Protein AF-A0AAD9WWW2-F1 (afdb_monomer_lite)

Secondary structure (DSSP, 8-state):
---THHHHSPPPPPEEETTTTEEE-------PBPTTSPBPPPPHHHHHHHHHHHHHHHHHHHHHHHHHHHHHHHHHHHHHHHHHHHHHHHHHHHHHHHHHHHHHHHHHHHHHHHTT--SHHHHHHHHHHHHHH-

Radius of gyration: 39.31 Å; chains: 1; bounding box: 76×35×103 Å

Organism: NCBI:txid168575

Sequence (134 aa):
MASSYDKDFSPLESSSNPERNLFSRPFIQSTEVLPDGSLKQPSHAEQVLNWHTRNATVQNRVLHSIDQKIDQVSHHVSQHDHQLQHLDSTLRNMYTDLQSRVSRLDVDLHQYINQGYFGPEFDSKEREIRQLKD

Structure (mmCIF, N/CA/C/O backbone):
data_AF-A0AAD9WWW2-F1
#
_entry.id   AF-A0AAD9WWW2-F1
#
loop_
_atom_site.group_PDB
_atom_site.id
_atom_site.type_symbol
_atom_site.label_atom_id
_atom_site.label_alt_id
_atom_site.label_comp_id
_atom_site.label_asym_id
_atom_site.label_entity_id
_atom_site.label_seq_id
_atom_site.pdbx_PDB_ins_code
_atom_site.Cartn_x
_atom_site.Cartn_y
_atom_site.Cartn_z
_atom_site.occupancy
_atom_site.B_iso_or_equiv
_atom_site.auth_seq_id
_atom_site.auth_comp_id
_atom_site.auth_asym_id
_atom_site.auth_atom_id
_atom_site.pdbx_PDB_model_num
ATOM 1 N N . MET A 1 1 ? -2.676 -22.690 48.491 1.00 36.59 1 MET A N 1
ATOM 2 C CA . MET A 1 1 ? -3.447 -22.111 49.609 1.00 36.59 1 MET A CA 1
ATOM 3 C C . MET A 1 1 ? -4.062 -20.821 49.099 1.00 36.59 1 MET A C 1
ATOM 5 O O . MET A 1 1 ? -3.301 -19.943 48.716 1.00 36.59 1 MET A O 1
ATOM 9 N N . ALA A 1 2 ? -5.389 -20.761 48.965 1.00 37.72 2 ALA A N 1
ATOM 10 C CA . ALA A 1 2 ? -6.081 -19.556 48.504 1.00 37.72 2 ALA A CA 1
ATOM 11 C C . ALA A 1 2 ? -5.902 -18.442 49.547 1.00 37.72 2 ALA A C 1
ATOM 13 O O . ALA A 1 2 ? -6.024 -18.695 50.748 1.00 37.72 2 ALA A O 1
ATOM 14 N N . SER A 1 3 ? -5.519 -17.251 49.092 1.00 44.59 3 SER A N 1
ATOM 15 C CA . SER A 1 3 ? -5.251 -16.097 49.951 1.00 44.59 3 SER A CA 1
ATOM 16 C C . SER A 1 3 ? -6.541 -15.643 50.638 1.00 44.59 3 SER A C 1
ATOM 18 O O . SER A 1 3 ? -7.608 -15.673 50.031 1.00 44.59 3 SER A O 1
ATOM 20 N N . SER A 1 4 ? -6.443 -15.177 51.889 1.00 51.66 4 SER A N 1
ATOM 21 C CA . SER A 1 4 ? -7.556 -14.622 52.686 1.00 51.66 4 SER A CA 1
ATOM 22 C C . SER A 1 4 ? -8.375 -13.554 51.940 1.00 51.66 4 SER A C 1
ATOM 24 O O . SER A 1 4 ? -9.544 -13.360 52.250 1.00 51.66 4 SER A O 1
ATOM 26 N N . TYR A 1 5 ? -7.775 -12.916 50.932 1.00 40.28 5 TYR A N 1
ATOM 27 C CA . TYR A 1 5 ? -8.388 -11.893 50.085 1.00 40.28 5 TYR A CA 1
ATOM 28 C C . TYR A 1 5 ? -9.555 -12.384 49.217 1.00 40.28 5 TYR A C 1
ATOM 30 O O . TYR A 1 5 ? -10.448 -11.592 48.933 1.00 40.28 5 TYR A O 1
ATOM 38 N N . ASP A 1 6 ? -9.603 -13.667 48.836 1.00 46.31 6 ASP A N 1
ATOM 39 C CA . ASP A 1 6 ? -10.704 -14.199 48.009 1.00 46.31 6 ASP A CA 1
ATOM 40 C C . ASP A 1 6 ? -12.053 -14.204 48.755 1.00 46.31 6 ASP A C 1
ATOM 42 O O . ASP A 1 6 ? -13.114 -14.253 48.131 1.00 46.31 6 ASP A O 1
ATOM 46 N N . LYS A 1 7 ? -12.027 -14.151 50.097 1.00 52.66 7 LYS A N 1
ATOM 47 C CA . LYS A 1 7 ? -13.237 -14.072 50.931 1.00 52.66 7 LYS A CA 1
ATOM 48 C C . LYS A 1 7 ? -13.782 -12.652 51.055 1.00 52.66 7 LYS A C 1
ATOM 50 O O . LYS A 1 7 ? -14.996 -12.490 51.119 1.00 52.66 7 LYS A O 1
ATOM 55 N N . ASP A 1 8 ? -12.900 -11.655 51.071 1.00 48.66 8 ASP A N 1
ATOM 56 C CA . ASP A 1 8 ? -13.275 -10.243 51.210 1.00 48.66 8 ASP A CA 1
ATOM 57 C C . ASP A 1 8 ? -13.624 -9.610 49.854 1.00 48.66 8 ASP A C 1
ATOM 59 O O . ASP A 1 8 ? -14.391 -8.651 49.785 1.00 48.66 8 ASP A O 1
ATOM 63 N N . PHE A 1 9 ? -13.099 -10.177 48.764 1.00 45.50 9 PHE A N 1
ATOM 64 C CA . PHE A 1 9 ? -13.326 -9.715 47.399 1.00 45.50 9 PHE A CA 1
ATOM 65 C C . PHE A 1 9 ? -13.564 -10.908 46.476 1.00 45.50 9 PHE A C 1
ATOM 67 O O . PHE A 1 9 ? -12.653 -11.386 45.800 1.00 45.50 9 PHE A O 1
ATOM 74 N N . SER A 1 10 ? -14.808 -11.394 46.440 1.00 48.34 10 SER A N 1
ATOM 75 C CA . SER A 1 10 ? -15.192 -12.448 45.499 1.00 48.34 10 SER A CA 1
ATOM 76 C C . SER A 1 10 ? -14.865 -12.025 44.056 1.00 48.34 10 SER A C 1
ATOM 78 O O . SER A 1 10 ? -15.160 -10.886 43.676 1.00 48.34 10 SER A O 1
ATOM 80 N N . PRO A 1 11 ? -14.264 -12.904 43.233 1.00 50.59 11 PRO A N 1
ATOM 81 C CA . PRO A 1 11 ? -13.941 -12.585 41.848 1.00 50.59 11 PRO A CA 1
ATOM 82 C C . PRO A 1 11 ? -15.192 -12.150 41.080 1.00 50.59 11 PRO A C 1
ATOM 84 O O . PRO A 1 11 ? -16.199 -12.855 41.077 1.00 50.59 11 PRO A O 1
ATOM 87 N N . LEU A 1 12 ? -15.123 -10.993 40.418 1.00 52.59 12 LEU A N 1
ATOM 88 C CA . LEU A 1 12 ? -16.245 -10.457 39.645 1.00 52.59 12 LEU A CA 1
ATOM 89 C C . LEU A 1 12 ? -16.629 -11.413 38.507 1.00 52.59 12 LEU A C 1
ATOM 91 O O . LEU A 1 12 ? -15.755 -11.930 37.798 1.00 52.59 12 LEU A O 1
ATOM 95 N N . GLU A 1 13 ? -17.935 -11.603 38.308 1.00 54.06 13 GLU A N 1
ATOM 96 C CA . GLU A 1 13 ? -18.469 -12.446 37.240 1.00 54.06 13 GLU A CA 1
ATOM 97 C C . GLU A 1 13 ? -17.943 -11.986 35.874 1.00 54.06 13 GLU A C 1
ATOM 99 O O . GLU A 1 13 ? -18.076 -10.834 35.456 1.00 54.06 13 GLU A O 1
ATOM 104 N N . SER A 1 14 ? -17.292 -12.902 35.160 1.00 53.62 14 SER A N 1
ATOM 105 C CA . SER A 1 14 ? -16.910 -12.678 33.771 1.00 53.62 14 SER A CA 1
ATOM 106 C C . SER A 1 14 ? -18.133 -12.840 32.884 1.00 53.62 14 SER A C 1
ATOM 108 O O . SER A 1 14 ? -18.663 -13.944 32.777 1.00 53.62 14 SER A O 1
ATOM 110 N N . SER A 1 15 ? -18.515 -11.783 32.167 1.00 53.66 15 SER A N 1
ATOM 111 C CA . SER A 1 15 ? -19.332 -11.969 30.970 1.00 53.66 15 SER A CA 1
ATOM 112 C C . SER A 1 15 ? -18.400 -12.328 29.811 1.00 53.66 15 SER A C 1
ATOM 114 O O . SER A 1 15 ? -17.552 -11.535 29.389 1.00 53.66 15 SER A O 1
ATOM 116 N N . SER A 1 16 ? -18.506 -13.570 29.347 1.00 49.94 16 SER A N 1
ATOM 117 C CA . SER A 1 16 ? -17.908 -14.011 28.090 1.00 49.94 16 SER A CA 1
ATOM 118 C C . SER A 1 16 ? -19.006 -13.988 27.038 1.00 49.94 16 SER A C 1
ATOM 120 O O . SER A 1 16 ? -20.063 -14.583 27.247 1.00 49.94 16 SER A O 1
ATOM 122 N N . ASN A 1 17 ? -18.784 -13.279 25.931 1.00 53.53 17 ASN A N 1
ATOM 123 C CA . ASN A 1 17 ? -19.621 -13.435 24.747 1.00 53.53 17 ASN A CA 1
ATOM 124 C C . ASN A 1 17 ? -18.892 -14.377 23.769 1.00 53.53 17 ASN A C 1
ATOM 126 O O . ASN A 1 17 ? -18.035 -13.903 23.011 1.00 53.53 17 ASN A O 1
ATOM 130 N N . PRO A 1 18 ? -19.185 -15.695 23.795 1.00 52.72 18 PRO A N 1
ATOM 131 C CA . PRO A 1 18 ? -18.444 -16.694 23.024 1.00 52.72 18 PRO A CA 1
ATOM 132 C C . PRO A 1 18 ? -18.579 -16.510 21.507 1.00 52.72 18 PRO A C 1
ATOM 134 O O . PRO A 1 18 ? -17.680 -16.903 20.774 1.00 52.72 18 PRO A O 1
ATOM 137 N N . GLU A 1 19 ? -19.627 -15.839 21.020 1.00 55.94 19 GLU A N 1
ATOM 138 C CA . GLU A 1 19 ? -19.777 -15.539 19.589 1.00 55.94 19 GLU A CA 1
ATOM 139 C C . GLU A 1 19 ? -18.810 -14.459 19.089 1.00 55.94 19 GLU A C 1
ATOM 141 O O . GLU A 1 19 ? -18.590 -14.327 17.886 1.00 55.94 19 GLU A O 1
ATOM 146 N N . ARG A 1 20 ? -18.248 -13.645 19.992 1.00 52.50 20 ARG A N 1
ATOM 147 C CA . ARG A 1 20 ? -17.439 -12.473 19.623 1.00 52.50 20 ARG A CA 1
ATOM 148 C C . ARG A 1 20 ? -16.009 -12.507 20.152 1.00 52.50 20 ARG A C 1
ATOM 150 O O . ARG A 1 20 ? -15.300 -11.529 19.944 1.00 52.50 20 ARG A O 1
ATOM 157 N N . ASN A 1 21 ? -15.595 -13.590 20.823 1.00 54.94 21 ASN A N 1
ATOM 158 C CA . ASN A 1 21 ? -14.286 -13.704 21.489 1.00 54.94 21 ASN A CA 1
ATOM 159 C C . ASN A 1 21 ? -13.948 -12.476 22.363 1.00 54.94 21 ASN A C 1
ATOM 161 O O . ASN A 1 21 ? -12.807 -12.028 22.440 1.00 54.94 21 ASN A O 1
ATOM 165 N N . LEU A 1 22 ? -14.964 -11.903 23.015 1.00 49.38 22 LEU A N 1
ATOM 166 C CA . LEU A 1 22 ? -14.824 -10.713 23.852 1.00 49.38 22 LEU A CA 1
ATOM 167 C C . LEU A 1 22 ? -14.970 -11.098 25.324 1.00 49.38 22 LEU A C 1
ATOM 169 O O . LEU A 1 22 ? -16.015 -11.603 25.744 1.00 49.38 22 LEU A O 1
ATOM 173 N N . PHE A 1 23 ? -13.928 -10.802 26.101 1.00 52.44 23 PHE A N 1
ATOM 174 C CA . PHE A 1 23 ? -13.932 -10.863 27.560 1.00 52.44 23 PHE A CA 1
ATOM 175 C C . PHE A 1 23 ? -14.090 -9.446 28.108 1.00 52.44 23 PHE A C 1
ATOM 177 O O . PHE A 1 23 ? -13.254 -8.586 27.830 1.00 52.44 23 PHE A O 1
ATOM 184 N N . SER A 1 24 ? -15.148 -9.187 28.882 1.00 54.75 24 SER A N 1
ATOM 185 C CA . SER A 1 24 ? -15.352 -7.877 29.510 1.00 54.75 24 SER A CA 1
ATOM 186 C C . SER A 1 24 ? -15.381 -7.988 31.036 1.00 54.75 24 SER A C 1
ATOM 188 O O . SER A 1 24 ? -16.078 -8.830 31.607 1.00 54.75 24 SER A O 1
ATOM 190 N N . ARG A 1 25 ? -14.577 -7.146 31.695 1.00 58.53 25 ARG A N 1
ATOM 191 C CA . ARG A 1 25 ? -14.550 -6.924 33.146 1.00 58.53 25 ARG A CA 1
ATOM 192 C C . ARG A 1 25 ? -14.273 -5.436 33.402 1.00 58.53 25 ARG A C 1
ATOM 194 O O . ARG A 1 25 ? -13.443 -4.878 32.685 1.00 58.53 25 ARG A O 1
ATOM 201 N N . PRO A 1 26 ? -14.891 -4.813 34.420 1.00 60.69 26 PRO A N 1
ATOM 202 C CA . PRO A 1 26 ? -15.897 -5.360 35.341 1.00 60.69 26 PRO A CA 1
ATOM 203 C C . PRO A 1 26 ? -17.337 -5.252 34.797 1.00 60.69 26 PRO A C 1
ATOM 205 O O . PRO A 1 26 ? -17.722 -4.208 34.287 1.00 60.69 26 PRO A O 1
ATOM 208 N N . PHE A 1 27 ? -18.166 -6.290 34.933 1.00 67.62 27 PHE A N 1
ATOM 209 C CA . PHE A 1 27 ? -19.614 -6.171 34.708 1.00 67.62 27 PHE A CA 1
ATOM 210 C C . PHE A 1 27 ? -20.346 -6.675 35.950 1.00 67.62 27 PHE A C 1
ATOM 212 O O . PHE A 1 27 ? -20.272 -7.852 36.283 1.00 67.62 27 PHE A O 1
ATOM 219 N N . ILE A 1 28 ? -20.993 -5.760 36.661 1.00 76.62 28 ILE A N 1
ATOM 220 C CA . ILE A 1 28 ? -21.666 -6.016 37.928 1.00 76.62 28 ILE A CA 1
ATOM 221 C C . ILE A 1 28 ? -23.116 -6.380 37.624 1.00 76.62 28 ILE A C 1
ATOM 223 O O . ILE A 1 28 ? -23.874 -5.559 37.097 1.00 76.62 28 ILE A O 1
ATOM 227 N N . GLN A 1 29 ? -23.486 -7.620 37.933 1.00 74.81 29 GLN A N 1
ATOM 228 C CA . GLN A 1 29 ? -24.864 -8.096 37.895 1.00 74.81 29 GLN A CA 1
ATOM 229 C C . GLN A 1 29 ? -25.420 -8.140 39.312 1.00 74.81 29 GLN A C 1
ATOM 231 O O . GLN A 1 29 ? -24.728 -8.527 40.252 1.00 74.81 29 GLN A O 1
ATOM 236 N N . SER A 1 30 ? -26.678 -7.743 39.465 1.00 76.06 30 SER A N 1
ATOM 237 C CA . SER A 1 30 ? -27.350 -7.847 40.750 1.00 76.06 30 SER A CA 1
ATOM 238 C C . SER A 1 30 ? -27.693 -9.296 41.054 1.00 76.06 30 SER A C 1
ATOM 240 O O . SER A 1 30 ? -28.469 -9.914 40.329 1.00 76.06 30 SER A O 1
ATOM 242 N N . THR A 1 31 ? -27.150 -9.812 42.149 1.00 77.19 31 THR A N 1
ATOM 243 C CA . THR A 1 31 ? -27.419 -11.168 42.652 1.00 77.19 31 THR A CA 1
ATOM 244 C C . THR A 1 31 ? -28.345 -11.176 43.872 1.00 77.19 31 THR A C 1
ATOM 246 O O . THR A 1 31 ? -28.812 -12.232 44.292 1.00 77.19 31 THR A O 1
ATOM 249 N N . GLU A 1 32 ? -28.642 -10.003 44.440 1.00 82.81 32 GLU A N 1
ATOM 250 C CA . GLU A 1 32 ? -29.499 -9.840 45.616 1.00 82.81 32 GLU A CA 1
ATOM 251 C C . GLU A 1 32 ? -30.984 -9.821 45.215 1.00 82.81 32 GLU A C 1
ATOM 253 O O . GLU A 1 32 ? -31.401 -8.990 44.404 1.00 82.81 32 GLU A O 1
ATOM 258 N N . VAL A 1 33 ? -31.779 -10.726 45.796 1.00 83.62 33 VAL A N 1
ATOM 259 C CA . VAL A 1 33 ? -33.235 -10.819 45.597 1.00 83.62 33 VAL A CA 1
ATOM 260 C C . VAL A 1 33 ? -33.944 -10.120 46.758 1.00 83.62 33 VAL A C 1
ATOM 262 O O . VAL A 1 33 ? -33.715 -10.439 47.924 1.00 83.62 33 VAL A O 1
ATOM 265 N N . LEU A 1 34 ? -34.801 -9.158 46.436 1.00 86.62 34 LEU A N 1
ATOM 266 C CA . LEU A 1 34 ? -35.638 -8.420 47.370 1.00 86.62 34 LEU A CA 1
ATOM 267 C C . LEU A 1 34 ? -36.781 -9.307 47.907 1.00 86.62 34 LEU A C 1
ATOM 269 O O . LEU A 1 34 ? -37.134 -10.310 47.285 1.00 86.62 34 LEU A O 1
ATOM 273 N N . PRO A 1 35 ? -37.403 -8.956 49.050 1.00 87.56 35 PRO A N 1
ATOM 274 C CA . PRO A 1 35 ? -38.478 -9.751 49.660 1.00 87.56 35 PRO A CA 1
ATOM 275 C C . PRO A 1 35 ? -39.706 -9.979 48.765 1.00 87.56 35 PRO A C 1
ATOM 277 O O . PRO A 1 35 ? -40.485 -10.895 49.011 1.00 87.56 35 PRO A O 1
ATOM 280 N N . ASP A 1 36 ? -39.885 -9.150 47.738 1.00 89.81 36 ASP A N 1
ATOM 281 C CA . ASP A 1 36 ? -40.934 -9.272 46.722 1.00 89.81 36 ASP A CA 1
ATOM 282 C C . ASP A 1 36 ? -40.560 -10.226 45.566 1.00 89.81 36 ASP A C 1
ATOM 284 O O . ASP A 1 36 ? -41.340 -10.406 44.632 1.00 89.81 36 ASP A O 1
ATOM 288 N N . GLY A 1 37 ? -39.378 -10.847 45.625 1.00 84.31 37 GLY A N 1
ATOM 289 C CA . GLY A 1 37 ? -38.842 -11.746 44.606 1.00 84.31 37 GLY A CA 1
ATOM 290 C C . GLY A 1 37 ? -38.136 -11.042 43.445 1.00 84.31 37 GLY A C 1
ATOM 291 O O . GLY A 1 37 ? -37.646 -11.721 42.542 1.00 84.31 37 GLY A O 1
ATOM 292 N N . SER A 1 38 ? -38.060 -9.708 43.440 1.00 86.38 38 SER A N 1
ATOM 293 C CA . SER A 1 38 ? -37.372 -8.952 42.390 1.00 86.38 38 SER A CA 1
ATOM 294 C C . SER A 1 38 ? -35.864 -8.857 42.645 1.00 86.38 38 SER A C 1
ATOM 296 O O . SER A 1 38 ? -35.408 -8.913 43.781 1.00 86.38 38 SER A O 1
ATOM 298 N N . LEU A 1 39 ? -35.050 -8.713 41.595 1.00 85.19 39 LEU A N 1
ATOM 299 C CA . LEU A 1 39 ? -33.617 -8.451 41.765 1.00 85.19 39 LEU A CA 1
ATOM 300 C C . LEU A 1 39 ? -33.390 -6.981 42.118 1.00 85.19 39 LEU A C 1
ATOM 302 O O . LEU A 1 39 ? -33.951 -6.082 41.484 1.00 85.19 39 LEU A O 1
ATOM 306 N N . LYS A 1 40 ? -32.514 -6.732 43.092 1.00 85.50 40 LYS A N 1
ATOM 307 C CA . LYS A 1 40 ? -32.074 -5.384 43.452 1.00 85.50 40 LYS A CA 1
ATOM 308 C C . LYS A 1 40 ? -31.512 -4.684 42.222 1.00 85.50 40 LYS A C 1
ATOM 310 O O . LYS A 1 40 ? -30.705 -5.250 41.497 1.00 85.50 40 LYS A O 1
ATOM 315 N N . GLN A 1 41 ? -31.901 -3.442 41.971 1.00 83.56 41 GLN A N 1
ATOM 316 C CA . GLN A 1 41 ? -31.319 -2.693 40.858 1.00 83.56 41 GLN A CA 1
ATOM 317 C C . GLN A 1 41 ? -29.864 -2.307 41.172 1.00 83.56 41 GLN A C 1
ATOM 319 O O . GLN A 1 41 ? -29.578 -1.958 42.322 1.00 83.56 41 GLN A O 1
ATOM 324 N N . PRO A 1 42 ? -28.951 -2.326 40.182 1.00 81.88 42 PRO A N 1
ATOM 325 C CA . PRO A 1 42 ? -27.593 -1.841 40.385 1.00 81.88 42 PRO A CA 1
ATOM 326 C C . PRO A 1 42 ? -27.618 -0.383 40.855 1.00 81.88 42 PRO A C 1
ATOM 328 O O . PRO A 1 42 ? -28.366 0.445 40.322 1.00 81.88 42 PRO A O 1
ATOM 331 N N . SER A 1 43 ? -26.786 -0.056 41.837 1.00 85.31 43 SER A N 1
ATOM 332 C CA . SER A 1 43 ? -26.559 1.312 42.293 1.00 85.31 43 SER A CA 1
ATOM 333 C C . SER A 1 43 ? -26.035 2.196 41.160 1.00 85.31 43 SER A C 1
ATOM 335 O O . SER A 1 43 ? -25.532 1.722 40.140 1.00 85.31 43 SER A O 1
ATOM 337 N N . HIS A 1 44 ? -26.105 3.515 41.342 1.00 81.94 44 HIS A N 1
ATOM 338 C CA . HIS A 1 44 ? -25.613 4.458 40.338 1.00 81.94 44 HIS A CA 1
ATOM 339 C C . HIS A 1 44 ? -24.132 4.223 39.984 1.00 81.94 44 HIS A C 1
ATOM 341 O O . HIS A 1 44 ? -23.773 4.221 38.808 1.00 81.94 44 HIS A O 1
ATOM 347 N N . ALA A 1 45 ? -23.285 3.950 40.983 1.00 83.19 45 ALA A N 1
ATOM 348 C CA . ALA A 1 45 ? -21.873 3.645 40.763 1.00 83.19 45 ALA A CA 1
ATOM 349 C C . ALA A 1 45 ? -21.681 2.358 39.937 1.00 83.19 45 ALA A C 1
ATOM 351 O O . ALA A 1 45 ? -20.875 2.336 39.009 1.00 83.19 45 ALA A O 1
ATOM 352 N N . GLU A 1 46 ? -22.464 1.311 40.211 1.00 83.19 46 GLU A N 1
ATOM 353 C CA . GLU A 1 46 ? -22.418 0.048 39.460 1.00 83.19 46 GLU A CA 1
ATOM 354 C C . GLU A 1 46 ? -22.915 0.220 38.017 1.00 83.19 46 GLU A C 1
ATOM 356 O O . GLU A 1 46 ? -22.338 -0.347 37.088 1.00 83.19 46 GLU A O 1
ATOM 361 N N . GLN A 1 47 ? -23.934 1.056 37.795 1.00 79.75 47 GLN A N 1
ATOM 362 C CA . GLN A 1 47 ? -24.401 1.397 36.447 1.00 79.75 47 GLN A CA 1
ATOM 363 C C . GLN A 1 47 ? -23.329 2.138 35.641 1.00 79.75 47 GLN A C 1
ATOM 365 O O . GLN A 1 47 ? -23.117 1.815 34.471 1.00 79.75 47 GLN A O 1
ATOM 370 N N . VAL A 1 48 ? -22.626 3.092 36.261 1.00 81.56 48 VAL A N 1
ATOM 371 C CA . VAL A 1 48 ? -21.512 3.814 35.629 1.00 81.56 48 VAL A CA 1
ATOM 372 C C . VAL A 1 48 ? -20.367 2.856 35.291 1.00 81.56 48 VAL A C 1
ATOM 374 O O . VAL A 1 48 ? -19.859 2.894 34.170 1.00 81.56 48 VAL A O 1
ATOM 377 N N . LEU A 1 49 ? -20.007 1.937 36.193 1.00 85.06 49 LEU A N 1
ATOM 378 C CA . LEU A 1 49 ? -18.992 0.909 35.925 1.00 85.06 49 LEU A CA 1
ATOM 379 C C . LEU A 1 49 ? -19.388 0.003 34.751 1.00 85.06 49 LEU A C 1
ATOM 381 O O . LEU A 1 49 ? -18.602 -0.191 33.823 1.00 85.06 49 LEU A O 1
ATOM 385 N N . ASN A 1 50 ? -20.631 -0.479 34.728 1.00 83.19 50 ASN A N 1
ATOM 386 C CA . ASN A 1 50 ? -21.155 -1.275 33.619 1.00 83.19 50 ASN A CA 1
ATOM 387 C C . ASN A 1 50 ? -21.143 -0.502 32.293 1.00 83.19 50 ASN A C 1
ATOM 389 O O . ASN A 1 50 ? -20.832 -1.069 31.241 1.00 83.19 50 ASN A O 1
ATOM 393 N N . TRP A 1 51 ? -21.465 0.793 32.328 1.00 82.75 51 TRP A N 1
ATOM 394 C CA . TRP A 1 51 ? -21.396 1.670 31.163 1.00 82.75 51 TRP A CA 1
ATOM 395 C C . TRP A 1 51 ? -19.956 1.852 30.667 1.00 82.75 51 TRP A C 1
ATOM 397 O O . TRP A 1 51 ? -19.718 1.761 29.461 1.00 82.75 51 TRP A O 1
ATOM 407 N N . HIS A 1 52 ? -18.982 2.030 31.563 1.00 83.12 52 HIS A N 1
ATOM 408 C CA . HIS A 1 52 ? -17.565 2.098 31.195 1.00 83.12 52 HIS A CA 1
ATOM 409 C C . HIS A 1 52 ? -17.093 0.813 30.516 1.00 83.12 52 HIS A C 1
ATOM 411 O O . HIS A 1 52 ? -16.479 0.874 29.452 1.00 83.12 52 HIS A O 1
ATOM 417 N N . THR A 1 53 ? -17.446 -0.348 31.062 1.00 83.50 53 THR A N 1
ATOM 418 C CA . THR A 1 53 ? -17.079 -1.647 30.482 1.00 83.50 53 THR A CA 1
ATOM 419 C C . THR A 1 53 ? -17.690 -1.856 29.099 1.00 83.50 53 THR A C 1
ATOM 421 O O . THR A 1 53 ? -17.015 -2.321 28.173 1.00 83.50 53 THR A O 1
ATOM 424 N N . ARG A 1 54 ? -18.952 -1.449 28.908 1.00 77.56 54 ARG A N 1
ATOM 425 C CA . ARG A 1 54 ? -19.594 -1.458 27.584 1.00 77.56 54 ARG A CA 1
ATOM 4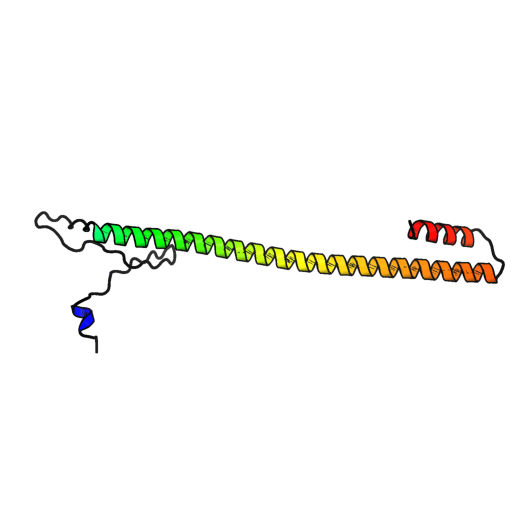26 C C . ARG A 1 54 ? -18.883 -0.526 26.604 1.00 77.56 54 ARG A C 1
ATOM 428 O O . ARG A 1 54 ? -18.624 -0.940 25.476 1.00 77.56 54 ARG A O 1
ATOM 435 N N . ASN A 1 55 ? -18.519 0.686 27.025 1.00 81.38 55 ASN A N 1
ATOM 436 C CA . ASN A 1 55 ? -17.772 1.611 26.170 1.00 81.38 55 ASN A CA 1
ATOM 437 C C . ASN A 1 55 ? -16.399 1.071 25.794 1.00 81.38 55 ASN A C 1
ATOM 439 O O . ASN A 1 55 ? -16.058 1.098 24.617 1.00 81.38 55 ASN A O 1
ATOM 443 N N . ALA A 1 56 ? -15.647 0.526 26.750 1.00 82.50 56 ALA A N 1
ATOM 444 C CA . ALA A 1 56 ? -14.346 -0.081 26.484 1.00 82.50 56 ALA A CA 1
ATOM 445 C C . ALA A 1 56 ? -14.462 -1.225 25.463 1.00 82.50 56 ALA A C 1
ATOM 447 O O . ALA A 1 56 ? -13.668 -1.319 24.533 1.00 82.50 56 ALA A O 1
ATOM 448 N N . THR A 1 57 ? -15.516 -2.042 25.558 1.00 78.44 57 THR A N 1
ATOM 449 C CA . THR A 1 57 ? -15.790 -3.113 24.586 1.00 78.44 57 THR A CA 1
ATOM 450 C C . THR A 1 57 ? -16.041 -2.562 23.178 1.00 78.44 57 THR A C 1
ATOM 452 O O . THR A 1 57 ? -15.513 -3.088 22.196 1.00 78.44 57 THR A O 1
ATOM 455 N N . VAL A 1 58 ? -16.831 -1.490 23.058 1.00 79.38 58 VAL A N 1
ATOM 456 C CA . VAL A 1 58 ? -17.092 -0.830 21.768 1.00 79.38 58 VAL A CA 1
ATOM 457 C C . VAL A 1 58 ? -15.819 -0.188 21.214 1.00 79.38 58 VAL A C 1
ATOM 459 O O . VAL A 1 58 ? -15.525 -0.361 20.033 1.00 79.38 58 VAL A O 1
ATOM 462 N N . GLN A 1 59 ? -15.039 0.494 22.054 1.00 80.31 59 GLN A N 1
ATOM 463 C CA . GLN A 1 59 ? -13.768 1.107 21.664 1.00 80.31 59 GLN A CA 1
ATOM 464 C C . GLN A 1 59 ? -12.773 0.058 21.164 1.00 80.31 59 GLN A C 1
ATOM 466 O O . GLN A 1 59 ? -12.233 0.214 20.073 1.00 80.31 59 GLN A O 1
ATOM 471 N N . ASN A 1 60 ? -12.609 -1.056 21.882 1.00 86.88 60 ASN A N 1
ATOM 472 C CA . ASN A 1 60 ? -11.732 -2.153 21.467 1.00 86.88 60 ASN A CA 1
ATOM 473 C C . ASN A 1 60 ? -12.145 -2.738 20.112 1.00 86.88 60 ASN A C 1
ATOM 475 O O . ASN A 1 60 ? -11.294 -3.043 19.279 1.00 86.88 60 ASN A O 1
ATOM 479 N N . ARG A 1 61 ? -13.452 -2.845 19.842 1.00 80.00 61 ARG A N 1
ATOM 480 C CA . ARG A 1 61 ? -13.948 -3.293 18.533 1.00 80.00 61 ARG A CA 1
ATOM 481 C C . ARG A 1 61 ? -13.570 -2.324 17.412 1.00 80.00 61 ARG A C 1
ATOM 483 O O . ARG A 1 61 ? -13.204 -2.766 16.325 1.00 80.00 61 ARG A O 1
ATOM 490 N N . VAL A 1 62 ? -13.682 -1.020 17.657 1.00 83.56 62 VAL A N 1
ATOM 491 C CA . VAL A 1 62 ? -13.280 0.003 16.682 1.00 83.56 62 VAL A CA 1
ATOM 492 C C . VAL A 1 62 ? -11.771 -0.051 16.451 1.00 83.56 62 VAL A C 1
ATOM 494 O O . VAL A 1 62 ? -11.352 -0.054 15.298 1.00 83.56 62 VAL A O 1
ATOM 497 N N . LEU A 1 63 ? -10.973 -0.174 17.515 1.00 86.69 63 LEU A N 1
ATOM 498 C CA . LEU A 1 63 ? -9.518 -0.308 17.422 1.00 86.69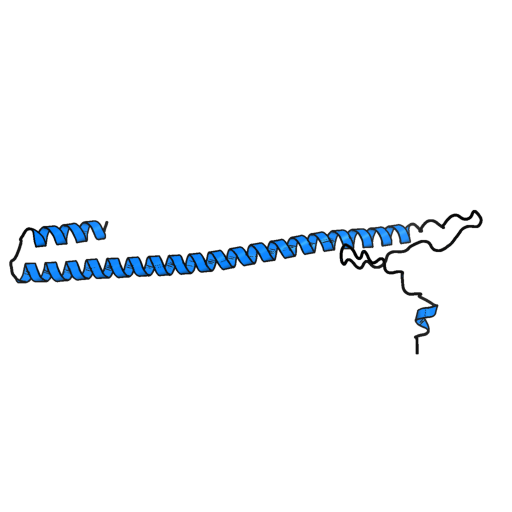 63 LEU A CA 1
ATOM 499 C C . LEU A 1 63 ? -9.111 -1.534 16.600 1.00 86.69 63 LEU A C 1
ATOM 501 O O . LEU A 1 63 ? -8.313 -1.390 15.683 1.00 86.69 63 LEU A O 1
ATOM 505 N N . HIS A 1 64 ? -9.731 -2.696 16.822 1.00 86.69 64 HIS A N 1
ATOM 506 C CA . HIS A 1 64 ? -9.500 -3.875 15.980 1.00 86.69 64 HIS A CA 1
ATOM 507 C C . HIS A 1 64 ? -9.865 -3.645 14.509 1.00 86.69 64 HIS A C 1
ATOM 509 O O . HIS A 1 64 ? -9.159 -4.107 13.619 1.00 86.69 64 HIS A O 1
ATOM 515 N N . SER A 1 65 ? -10.951 -2.923 14.222 1.00 89.12 65 SER A N 1
ATOM 516 C CA . SER A 1 65 ? -11.297 -2.600 12.833 1.00 89.12 65 SER A CA 1
ATOM 517 C C . SER A 1 65 ? -10.295 -1.637 12.190 1.00 89.12 65 SER A C 1
ATOM 519 O O . SER A 1 65 ? -10.092 -1.713 10.979 1.00 89.12 65 SER A O 1
ATOM 521 N N . ILE A 1 66 ? -9.713 -0.718 12.964 1.00 91.62 66 ILE A N 1
ATOM 522 C CA . ILE A 1 66 ? -8.660 0.189 12.493 1.00 91.62 66 ILE A CA 1
ATOM 523 C C . ILE A 1 66 ? -7.388 -0.607 12.204 1.00 91.62 66 ILE A C 1
ATOM 525 O O . ILE A 1 66 ? -6.839 -0.463 11.119 1.00 91.62 66 ILE A O 1
ATOM 529 N N . ASP A 1 67 ? -6.981 -1.476 13.126 1.00 92.62 67 ASP A N 1
ATOM 530 C CA . ASP A 1 67 ? -5.826 -2.370 13.001 1.00 92.62 67 ASP A CA 1
ATOM 531 C C . ASP A 1 67 ? -5.892 -3.198 11.704 1.00 92.62 67 ASP A C 1
ATOM 533 O O . ASP A 1 67 ? -5.020 -3.095 10.846 1.00 92.62 67 ASP A O 1
ATOM 537 N N . GLN A 1 68 ? -7.030 -3.854 11.449 1.00 92.75 68 GLN A N 1
ATOM 538 C CA . GLN A 1 68 ? -7.264 -4.599 10.204 1.00 92.75 68 GLN A CA 1
ATOM 539 C C . GLN A 1 68 ? -7.153 -3.739 8.936 1.00 92.75 68 GLN A C 1
ATOM 541 O O . GLN A 1 68 ? -6.671 -4.202 7.902 1.00 92.75 68 GLN A O 1
ATOM 546 N N . LYS A 1 69 ? -7.627 -2.488 8.979 1.00 95.12 69 LYS A N 1
ATOM 547 C CA . LYS A 1 69 ? -7.513 -1.566 7.838 1.00 95.12 69 LYS A CA 1
ATOM 548 C C . LYS A 1 69 ? -6.072 -1.097 7.639 1.00 95.12 69 LYS A C 1
ATOM 550 O O . LYS A 1 69 ? -5.653 -0.939 6.496 1.00 95.12 69 LYS A O 1
ATOM 555 N N . ILE A 1 70 ? -5.322 -0.882 8.719 1.00 97.62 70 ILE A N 1
ATOM 556 C CA . ILE A 1 70 ? -3.897 -0.532 8.665 1.00 97.62 70 ILE A CA 1
ATOM 557 C C . ILE A 1 70 ? -3.093 -1.679 8.050 1.00 97.62 70 ILE A C 1
ATOM 559 O O . ILE A 1 70 ? -2.248 -1.421 7.192 1.00 97.62 70 ILE A O 1
ATOM 563 N N . ASP A 1 71 ? -3.395 -2.928 8.405 1.00 96.81 71 ASP A N 1
ATOM 564 C CA . ASP A 1 71 ? -2.762 -4.103 7.798 1.00 96.81 71 ASP A CA 1
ATOM 565 C C . ASP A 1 71 ? -3.034 -4.181 6.291 1.00 96.81 71 ASP A C 1
ATOM 567 O O . ASP A 1 71 ? -2.115 -4.393 5.496 1.00 96.81 71 ASP A O 1
ATOM 571 N N . GLN A 1 72 ? -4.281 -3.940 5.871 1.00 97.94 72 GLN A N 1
ATOM 572 C CA . GLN A 1 72 ? -4.646 -3.899 4.450 1.00 97.94 72 GLN A CA 1
ATOM 573 C C . GLN A 1 72 ? -3.889 -2.800 3.699 1.00 97.94 72 GLN A C 1
ATOM 575 O O . GLN A 1 72 ? -3.331 -3.053 2.631 1.00 97.94 72 GLN A O 1
ATOM 580 N N . VAL A 1 73 ? -3.836 -1.586 4.256 1.00 98.31 73 VAL A N 1
ATOM 581 C CA . VAL A 1 73 ? -3.099 -0.467 3.650 1.00 98.31 73 VAL A CA 1
ATOM 582 C C . VAL A 1 73 ? -1.607 -0.786 3.563 1.00 98.31 73 VAL A C 1
ATOM 584 O O . VAL A 1 73 ? -1.015 -0.607 2.502 1.00 98.31 73 VAL A O 1
ATOM 587 N N . SER A 1 74 ? -1.010 -1.321 4.628 1.00 98.25 74 SER A N 1
ATOM 588 C CA . SER A 1 74 ? 0.404 -1.724 4.654 1.00 98.25 74 SER A CA 1
ATOM 589 C C . SER A 1 74 ? 0.721 -2.774 3.587 1.00 98.25 74 S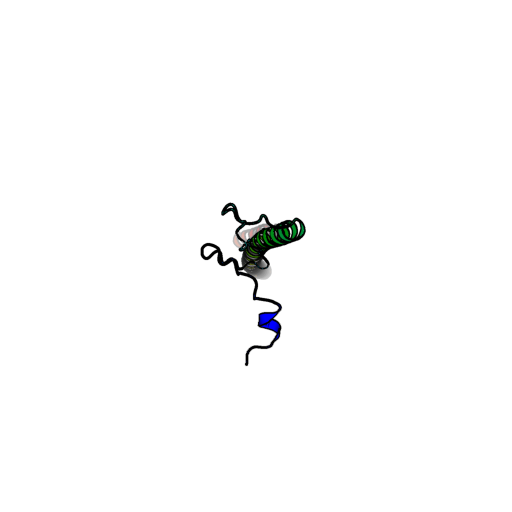ER A C 1
ATOM 591 O O . SER A 1 74 ? 1.745 -2.688 2.901 1.00 98.25 74 SER A O 1
ATOM 593 N N . HIS A 1 75 ? -0.182 -3.739 3.394 1.00 98.12 75 HIS A N 1
ATOM 594 C CA . HIS A 1 75 ? -0.055 -4.747 2.349 1.00 98.12 75 HIS A CA 1
ATOM 595 C C . HIS A 1 75 ? -0.111 -4.132 0.946 1.00 98.12 75 HIS A C 1
ATOM 597 O O . HIS A 1 75 ? 0.750 -4.423 0.116 1.00 98.12 75 HIS A O 1
ATOM 603 N N . HIS A 1 76 ? -1.075 -3.245 0.685 1.00 98.25 76 HIS A N 1
ATOM 604 C CA . HIS A 1 76 ? -1.198 -2.566 -0.607 1.00 98.25 76 HIS A CA 1
ATOM 605 C C . HIS A 1 76 ? 0.001 -1.667 -0.920 1.00 98.25 76 HIS A C 1
ATOM 607 O O . HIS A 1 76 ? 0.504 -1.705 -2.041 1.00 98.25 76 HIS A O 1
ATOM 613 N N . VAL A 1 77 ? 0.504 -0.913 0.063 1.00 98.44 77 VAL A N 1
ATOM 614 C CA . VAL A 1 77 ? 1.729 -0.108 -0.088 1.00 98.44 77 VAL A CA 1
ATOM 615 C C . VAL A 1 77 ? 2.905 -1.003 -0.469 1.00 98.44 77 VAL A C 1
ATOM 617 O O . VAL A 1 77 ? 3.584 -0.734 -1.455 1.00 98.44 77 VAL A O 1
ATOM 620 N N . SER A 1 78 ? 3.084 -2.123 0.235 1.00 97.88 78 SER A N 1
ATOM 621 C CA . SER A 1 78 ? 4.151 -3.079 -0.076 1.00 97.88 78 SER A CA 1
ATOM 622 C C . SER A 1 78 ? 4.023 -3.634 -1.498 1.00 97.88 78 SER A C 1
ATOM 624 O O . SER A 1 78 ? 5.015 -3.714 -2.217 1.00 97.88 78 SER A O 1
ATOM 626 N N . GLN A 1 79 ? 2.817 -3.999 -1.941 1.00 98.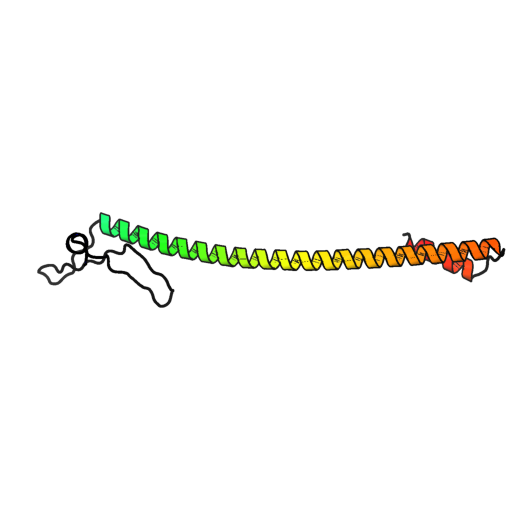00 79 GLN A N 1
ATOM 627 C CA . GLN A 1 79 ? 2.589 -4.479 -3.310 1.00 98.00 79 GLN A CA 1
ATOM 628 C C . GLN A 1 79 ? 2.922 -3.415 -4.362 1.00 98.00 79 GLN A C 1
ATOM 630 O O . GLN A 1 79 ? 3.571 -3.721 -5.363 1.00 98.00 79 GLN A O 1
ATOM 635 N N . HIS A 1 80 ? 2.496 -2.172 -4.136 1.00 97.69 80 HIS A N 1
ATOM 636 C CA . HIS A 1 80 ? 2.752 -1.068 -5.055 1.00 97.69 80 HIS A CA 1
ATOM 637 C C . HIS A 1 80 ? 4.247 -0.742 -5.138 1.00 97.69 80 HIS A C 1
ATOM 639 O O . HIS A 1 80 ? 4.752 -0.526 -6.237 1.00 97.69 80 HIS A O 1
ATOM 645 N N . ASP A 1 81 ? 4.979 -0.797 -4.025 1.00 98.12 81 ASP A N 1
ATOM 646 C CA . ASP A 1 81 ? 6.436 -0.625 -4.024 1.00 98.12 81 ASP A CA 1
ATOM 647 C C . ASP A 1 81 ? 7.135 -1.677 -4.898 1.00 98.12 81 ASP A C 1
ATOM 649 O O . ASP A 1 81 ? 8.017 -1.338 -5.689 1.00 98.12 81 ASP A O 1
ATOM 653 N N . HIS A 1 82 ? 6.703 -2.943 -4.840 1.00 97.44 82 HIS A N 1
ATOM 654 C CA . HIS A 1 82 ? 7.244 -3.991 -5.716 1.00 97.44 82 HIS A CA 1
ATOM 655 C C . HIS A 1 82 ? 6.926 -3.723 -7.194 1.00 97.44 82 HIS A C 1
ATOM 657 O O . HIS A 1 82 ? 7.783 -3.912 -8.060 1.00 97.44 82 HIS A O 1
ATOM 663 N N . GLN A 1 83 ? 5.713 -3.257 -7.502 1.00 97.88 83 GLN A N 1
ATOM 664 C CA . GLN A 1 83 ? 5.335 -2.884 -8.869 1.00 97.88 83 GLN A CA 1
ATOM 665 C C . GLN A 1 83 ? 6.162 -1.703 -9.388 1.00 97.88 83 GLN A C 1
ATOM 667 O O . GLN A 1 83 ? 6.599 -1.726 -10.538 1.00 97.88 83 GLN A O 1
ATOM 672 N N . LEU A 1 84 ? 6.425 -0.701 -8.545 1.00 98.06 84 LEU A N 1
ATOM 673 C CA . LEU A 1 84 ? 7.272 0.441 -8.885 1.00 98.06 84 LEU A CA 1
ATOM 674 C C . LEU A 1 84 ? 8.722 0.019 -9.134 1.00 98.06 84 LEU A C 1
ATOM 676 O O . LEU A 1 84 ? 9.313 0.457 -10.117 1.00 98.06 84 LEU A O 1
ATOM 680 N N . GLN A 1 85 ? 9.281 -0.876 -8.316 1.00 97.81 85 GLN A N 1
ATOM 681 C CA . GLN A 1 85 ? 10.621 -1.433 -8.545 1.00 97.81 85 GLN A CA 1
ATOM 682 C C . GLN A 1 85 ? 10.700 -2.222 -9.860 1.00 97.81 85 GLN A C 1
ATOM 684 O O . GLN A 1 85 ? 11.666 -2.100 -10.619 1.00 97.81 85 GLN A O 1
ATOM 689 N N . HIS A 1 86 ? 9.666 -3.007 -10.172 1.00 97.69 86 HIS A N 1
ATOM 690 C CA . HIS A 1 86 ? 9.586 -3.715 -11.447 1.00 97.69 86 HIS A CA 1
ATOM 691 C C . HIS A 1 86 ? 9.507 -2.736 -12.629 1.00 97.69 86 HIS A C 1
ATOM 693 O O . HIS A 1 86 ? 10.202 -2.910 -13.632 1.00 97.69 86 HIS A O 1
ATOM 699 N N . LEU A 1 87 ? 8.702 -1.679 -12.514 1.00 97.75 87 LEU A N 1
ATOM 700 C CA . LEU A 1 87 ? 8.590 -0.655 -13.548 1.00 97.75 87 LEU A CA 1
ATOM 701 C C . LEU A 1 87 ? 9.911 0.103 -13.746 1.00 97.75 87 LEU A C 1
ATOM 703 O O . LEU A 1 87 ? 10.336 0.262 -14.887 1.00 97.75 87 LEU A O 1
ATOM 707 N N . ASP A 1 88 ? 10.586 0.510 -12.667 1.00 97.75 88 ASP A N 1
ATOM 708 C CA . ASP A 1 88 ? 11.896 1.176 -12.730 1.00 97.75 88 ASP A CA 1
ATOM 709 C C . ASP A 1 88 ? 12.937 0.289 -13.422 1.00 97.75 88 ASP A C 1
ATOM 711 O O . ASP A 1 88 ? 13.626 0.738 -14.337 1.00 97.75 88 ASP A O 1
ATOM 715 N N . SER A 1 89 ? 13.003 -1.000 -13.069 1.00 97.19 89 SER A N 1
ATOM 716 C CA . SER A 1 89 ? 13.928 -1.926 -13.736 1.00 97.19 89 SER A CA 1
ATOM 717 C C . SER A 1 89 ? 13.597 -2.113 -15.221 1.00 97.19 89 SER A C 1
ATOM 719 O O . SER A 1 89 ? 14.500 -2.110 -16.057 1.00 97.19 89 SER A O 1
ATOM 721 N N . THR A 1 90 ? 12.312 -2.184 -15.579 1.00 97.69 90 THR A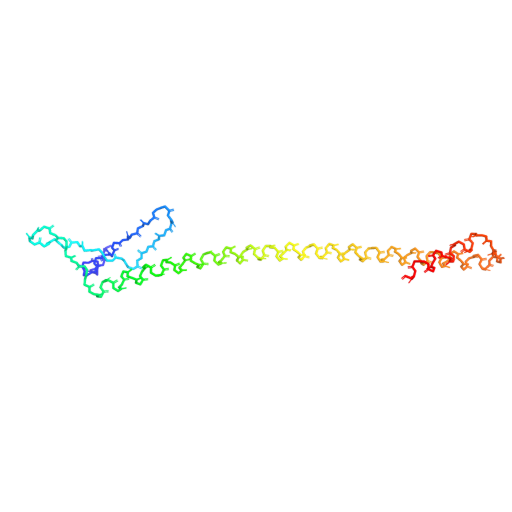 N 1
ATOM 722 C CA . THR A 1 90 ? 11.869 -2.269 -16.978 1.00 97.69 90 THR A CA 1
ATOM 723 C C . THR A 1 90 ? 12.248 -1.009 -17.761 1.00 97.69 90 THR A C 1
ATOM 725 O O . THR A 1 90 ? 12.803 -1.110 -18.855 1.00 97.69 90 THR A O 1
ATOM 728 N N . LEU A 1 91 ? 12.007 0.178 -17.197 1.00 97.62 91 LEU A N 1
ATOM 729 C CA . LEU A 1 91 ? 12.361 1.459 -17.813 1.00 97.62 91 LEU A CA 1
ATOM 730 C C . LEU A 1 91 ? 13.872 1.598 -17.998 1.00 97.62 91 LEU A C 1
ATOM 732 O O . LEU A 1 91 ? 14.318 1.991 -19.075 1.00 97.62 91 LEU A O 1
ATOM 736 N N . ARG A 1 92 ? 14.667 1.218 -16.991 1.00 97.62 92 ARG A N 1
ATOM 737 C CA . ARG A 1 92 ? 16.131 1.199 -17.098 1.00 97.62 92 ARG A CA 1
ATOM 738 C C . ARG A 1 92 ? 16.599 0.267 -18.204 1.00 97.62 92 ARG A C 1
ATOM 740 O O . ARG A 1 92 ? 17.429 0.677 -19.006 1.00 97.62 92 ARG A O 1
ATOM 747 N N . ASN A 1 93 ? 16.036 -0.937 -18.288 1.00 97.25 93 ASN A N 1
ATOM 748 C CA . ASN A 1 93 ? 16.385 -1.890 -19.338 1.00 97.25 93 ASN A CA 1
ATOM 749 C C . ASN A 1 93 ? 16.073 -1.326 -20.731 1.00 97.25 93 ASN A C 1
ATOM 751 O O . ASN A 1 93 ? 16.943 -1.345 -21.601 1.00 97.25 93 ASN A O 1
ATOM 755 N N . MET A 1 94 ? 14.879 -0.756 -20.931 1.00 96.50 94 MET A N 1
ATOM 756 C CA . MET A 1 94 ? 14.509 -0.121 -22.203 1.00 96.50 94 MET A CA 1
ATOM 757 C C . MET A 1 94 ? 15.430 1.050 -22.551 1.00 96.50 94 MET A C 1
ATOM 759 O O . MET A 1 94 ? 15.877 1.159 -23.689 1.00 96.50 94 MET A O 1
ATOM 763 N N . TYR A 1 95 ? 15.764 1.896 -21.574 1.00 96.38 95 TYR A N 1
ATOM 764 C CA . TYR A 1 95 ? 16.699 3.001 -21.775 1.00 96.38 95 TYR A CA 1
ATOM 765 C C . TYR A 1 95 ? 18.090 2.498 -22.185 1.00 96.38 95 TYR A C 1
ATOM 767 O O . TYR A 1 95 ? 18.667 2.993 -23.153 1.00 96.38 95 TYR A O 1
ATOM 775 N N . THR A 1 96 ? 18.621 1.482 -21.497 1.00 96.56 96 THR A N 1
ATOM 776 C CA . THR A 1 96 ? 19.927 0.902 -21.842 1.00 96.56 96 THR A CA 1
ATOM 777 C C . THR A 1 96 ? 19.929 0.248 -23.221 1.00 96.56 96 THR A C 1
ATOM 779 O O . THR A 1 96 ? 20.907 0.390 -23.956 1.00 96.56 96 THR A O 1
ATOM 782 N N . ASP A 1 97 ? 18.838 -0.421 -23.603 1.00 96.25 97 ASP A N 1
ATOM 783 C CA . ASP A 1 97 ? 18.689 -1.023 -24.927 1.00 96.25 97 ASP A CA 1
ATOM 784 C C . ASP A 1 97 ? 18.680 0.055 -26.017 1.00 96.25 97 ASP A C 1
ATOM 786 O O . ASP A 1 97 ? 19.485 -0.004 -26.952 1.00 96.25 97 ASP A O 1
ATOM 790 N N . LEU A 1 98 ? 17.870 1.103 -25.834 1.00 95.62 98 LEU A N 1
ATOM 791 C CA . LEU A 1 98 ? 17.792 2.243 -26.744 1.00 95.62 98 LEU A CA 1
ATOM 792 C C . LEU A 1 98 ? 19.154 2.928 -26.906 1.00 95.62 98 LEU A C 1
ATOM 794 O O . LEU A 1 98 ? 19.609 3.151 -28.029 1.00 95.62 98 LEU A O 1
ATOM 798 N N . GLN A 1 99 ? 19.845 3.192 -25.795 1.00 95.38 99 GLN A N 1
ATOM 799 C CA . GLN A 1 99 ? 21.181 3.782 -25.806 1.00 95.38 99 GLN A CA 1
ATOM 800 C C . GLN A 1 99 ? 22.181 2.893 -26.559 1.00 95.38 99 GLN A C 1
ATOM 802 O O . GLN A 1 99 ? 22.990 3.393 -27.347 1.00 95.38 99 GLN A O 1
ATOM 807 N N . SER A 1 100 ? 22.121 1.573 -26.359 1.00 95.62 100 SER A N 1
ATOM 808 C CA . SER A 1 100 ? 22.986 0.623 -27.064 1.00 95.62 100 SER A CA 1
ATOM 809 C C . SER A 1 100 ? 22.724 0.614 -28.573 1.00 95.62 100 SER A C 1
ATOM 811 O O . SER A 1 100 ? 23.669 0.584 -29.364 1.00 95.62 100 SER A O 1
ATOM 813 N N . ARG A 1 101 ? 21.454 0.709 -28.983 1.00 95.38 101 ARG A N 1
ATOM 814 C CA . ARG A 1 101 ? 21.037 0.742 -30.387 1.00 95.38 101 ARG A CA 1
ATOM 815 C C . ARG A 1 101 ? 21.478 2.030 -31.071 1.00 95.38 101 ARG A C 1
ATOM 817 O O . ARG A 1 101 ? 22.075 1.952 -32.140 1.00 95.38 101 ARG A O 1
ATOM 824 N N . VAL A 1 102 ? 21.287 3.185 -30.429 1.00 93.50 102 VAL A N 1
ATOM 825 C CA . VAL A 1 102 ? 21.805 4.474 -30.921 1.00 93.50 102 VAL A CA 1
ATOM 826 C C . VAL A 1 102 ? 23.325 4.421 -31.076 1.00 93.50 102 VAL A C 1
ATOM 828 O O . VAL A 1 102 ? 23.841 4.792 -32.123 1.00 93.50 102 VAL A O 1
ATOM 831 N N . SER A 1 103 ? 24.036 3.876 -30.085 1.00 94.31 103 SER A N 1
ATOM 832 C CA . SER A 1 103 ? 25.503 3.777 -30.121 1.00 94.31 103 SER A CA 1
ATOM 833 C C . SER A 1 103 ? 25.996 2.890 -31.269 1.00 94.31 103 SER A C 1
ATOM 835 O O . SER A 1 103 ? 26.968 3.227 -31.939 1.00 94.31 103 SER A O 1
ATOM 837 N N . ARG A 1 104 ? 25.322 1.761 -31.527 1.00 94.75 104 ARG A N 1
ATOM 838 C CA . ARG A 1 104 ? 25.634 0.877 -32.664 1.00 94.75 104 ARG A CA 1
ATOM 839 C C . ARG A 1 104 ? 25.396 1.569 -34.000 1.00 94.75 104 ARG A C 1
ATOM 841 O O . ARG A 1 104 ? 26.2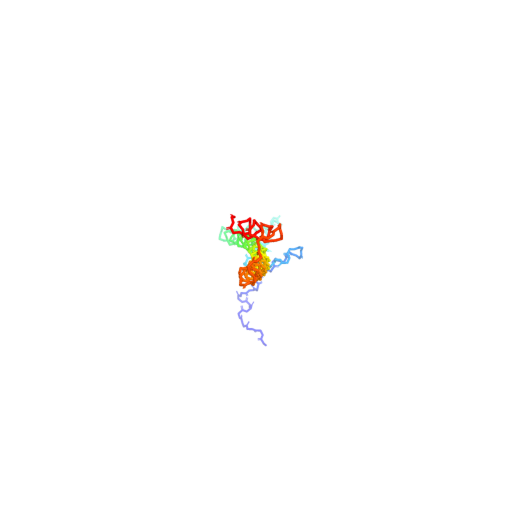58 1.507 -34.868 1.00 94.75 104 ARG A O 1
ATOM 848 N N . LEU A 1 105 ? 24.257 2.244 -34.149 1.00 92.69 105 LEU A N 1
ATOM 849 C CA . LEU A 1 105 ? 23.947 2.992 -35.365 1.00 92.69 105 LEU A CA 1
ATOM 850 C C . LEU A 1 105 ? 24.967 4.118 -35.600 1.00 92.69 105 LEU A C 1
ATOM 852 O O . LEU A 1 105 ? 25.420 4.284 -36.728 1.00 92.69 105 LEU A O 1
ATOM 856 N N . ASP A 1 106 ? 25.381 4.836 -34.550 1.00 91.56 106 ASP A N 1
ATOM 857 C CA . ASP A 1 106 ? 26.424 5.864 -34.643 1.00 91.56 106 ASP A CA 1
ATOM 858 C C . ASP A 1 106 ? 27.755 5.250 -35.120 1.00 91.56 106 ASP A C 1
ATOM 860 O O . ASP A 1 106 ? 28.399 5.803 -36.011 1.00 91.56 106 ASP A O 1
ATOM 864 N N . VAL A 1 107 ? 28.166 4.093 -34.587 1.00 94.38 107 VAL A N 1
ATOM 865 C CA . VAL A 1 107 ? 29.387 3.388 -35.031 1.00 94.38 107 VAL A CA 1
ATOM 866 C C . VAL A 1 107 ? 29.300 2.973 -36.504 1.00 94.38 107 VAL A C 1
ATOM 868 O O . VAL A 1 107 ? 30.245 3.221 -37.256 1.00 94.38 107 VAL A O 1
ATOM 871 N N . ASP A 1 108 ? 28.173 2.398 -36.933 1.00 92.06 108 ASP A N 1
ATOM 872 C CA . ASP A 1 108 ? 27.951 1.993 -38.327 1.00 92.06 108 ASP A CA 1
ATOM 873 C C . ASP A 1 108 ? 28.047 3.196 -39.285 1.00 92.06 108 ASP A C 1
ATOM 875 O O . ASP A 1 108 ? 28.693 3.118 -40.332 1.00 92.06 108 ASP A O 1
ATOM 879 N N . LEU A 1 109 ? 27.446 4.336 -38.919 1.00 90.56 109 LEU A N 1
ATOM 880 C CA . LEU A 1 109 ? 27.515 5.566 -39.717 1.00 90.56 109 LEU A CA 1
ATOM 881 C C . LEU A 1 109 ? 28.953 6.082 -39.837 1.00 90.56 109 LEU A C 1
ATOM 883 O O . LEU A 1 109 ? 29.389 6.427 -40.936 1.00 90.56 109 LEU A O 1
ATOM 887 N N . HIS A 1 110 ? 29.717 6.091 -38.739 1.00 92.12 110 HIS A N 1
ATOM 888 C CA . HIS A 1 110 ? 31.134 6.467 -38.781 1.00 92.12 110 HIS A CA 1
ATOM 889 C C . HIS A 1 110 ? 31.944 5.532 -39.688 1.00 92.12 110 HIS A C 1
ATOM 891 O O . HIS A 1 110 ? 32.838 5.988 -40.403 1.00 92.12 110 HIS A O 1
ATOM 897 N N . GLN A 1 111 ? 31.629 4.234 -39.704 1.00 92.12 111 GLN A N 1
ATOM 898 C CA . GLN A 1 111 ? 32.276 3.282 -40.602 1.00 92.12 111 GLN A CA 1
ATOM 899 C C . GLN A 1 111 ? 31.986 3.602 -42.076 1.00 92.12 111 GLN A C 1
ATOM 901 O O . GLN A 1 111 ? 32.920 3.613 -42.879 1.00 92.12 111 GLN A O 1
ATOM 906 N N . TYR A 1 112 ? 30.737 3.914 -42.430 1.00 88.38 112 TYR A N 1
ATOM 907 C CA . TYR A 1 112 ? 30.379 4.324 -43.791 1.00 88.38 112 TYR A CA 1
ATOM 908 C C . TYR A 1 112 ? 31.062 5.625 -44.219 1.00 88.38 112 TYR A C 1
ATOM 910 O O . TYR A 1 112 ? 31.605 5.686 -45.322 1.00 88.38 112 TYR A O 1
ATOM 918 N N . ILE A 1 113 ? 31.134 6.621 -43.329 1.00 89.44 113 ILE A N 1
ATOM 919 C CA . ILE A 1 113 ? 31.860 7.877 -43.580 1.00 89.44 113 ILE A CA 1
ATOM 920 C C . ILE A 1 113 ? 33.335 7.595 -43.884 1.00 89.44 113 ILE A C 1
ATOM 922 O O . ILE A 1 113 ? 33.866 8.091 -44.877 1.00 89.44 113 ILE A O 1
ATOM 926 N N . ASN A 1 114 ? 33.988 6.747 -43.084 1.00 90.44 114 ASN A N 1
ATOM 927 C CA . ASN A 1 114 ? 35.392 6.374 -43.287 1.00 90.44 114 ASN A CA 1
ATOM 928 C C . ASN A 1 114 ? 35.629 5.606 -44.598 1.00 90.44 114 ASN A C 1
ATOM 930 O O . ASN A 1 114 ? 36.728 5.644 -45.147 1.00 90.44 114 ASN A O 1
ATOM 934 N N . GLN A 1 115 ? 34.608 4.912 -45.103 1.00 91.00 115 GLN A N 1
ATOM 935 C CA . GLN A 1 115 ? 34.631 4.204 -46.385 1.00 91.00 115 GLN A CA 1
ATOM 936 C C . GLN A 1 115 ? 34.214 5.093 -47.571 1.00 91.00 115 GLN A C 1
ATOM 938 O O . GLN A 1 115 ? 34.252 4.635 -48.711 1.00 91.00 115 GLN A O 1
ATOM 943 N N . GLY A 1 116 ? 33.820 6.350 -47.327 1.00 88.75 116 GLY A N 1
ATOM 944 C CA . GLY A 1 116 ? 33.311 7.266 -48.351 1.00 88.75 116 GLY A CA 1
ATOM 945 C C . GLY A 1 116 ? 31.946 6.864 -48.919 1.00 88.75 116 GLY A C 1
ATOM 946 O O . GLY A 1 116 ? 31.603 7.265 -50.031 1.00 88.75 116 GLY A O 1
ATOM 947 N N . TYR A 1 117 ? 31.180 6.049 -48.191 1.00 86.94 117 TYR A N 1
ATOM 948 C CA . TYR A 1 117 ? 29.898 5.520 -48.635 1.00 86.94 117 TYR A CA 1
ATOM 949 C C . TYR A 1 117 ? 28.729 6.347 -48.086 1.00 86.94 117 TYR A C 1
ATOM 951 O O . TYR A 1 117 ? 28.509 6.402 -46.880 1.00 86.94 117 TYR A O 1
ATOM 959 N N . PHE A 1 118 ? 27.946 6.942 -48.989 1.00 86.31 118 PHE A N 1
ATOM 960 C CA . PHE A 1 118 ? 26.762 7.755 -48.678 1.00 86.31 118 PHE A CA 1
ATOM 961 C C . PHE A 1 118 ? 25.556 7.250 -49.477 1.00 86.31 118 PHE A C 1
ATOM 963 O O . PHE A 1 118 ? 25.038 7.927 -50.363 1.00 86.31 118 PHE A O 1
ATOM 970 N N . GLY A 1 119 ? 25.194 5.989 -49.242 1.00 87.50 119 GLY A N 1
ATOM 971 C CA . GLY A 1 119 ? 24.068 5.333 -49.901 1.00 87.50 119 GLY A CA 1
ATOM 972 C C . GLY A 1 119 ? 22.758 5.385 -49.102 1.00 87.50 119 GLY A C 1
ATOM 973 O O . GLY A 1 119 ? 22.725 5.892 -47.980 1.00 87.50 119 GLY A O 1
ATOM 974 N N . PRO A 1 120 ? 21.678 4.800 -49.646 1.00 87.75 120 PRO A N 1
ATOM 975 C CA . PRO A 1 120 ? 20.362 4.733 -49.000 1.00 87.75 120 PRO A CA 1
ATOM 976 C C . PRO A 1 120 ? 20.381 4.162 -47.569 1.00 87.75 120 PRO A C 1
ATOM 978 O O . PRO A 1 120 ? 19.582 4.558 -46.719 1.00 87.75 120 PRO A O 1
ATOM 981 N N . GLU A 1 121 ? 21.296 3.235 -47.296 1.00 87.44 121 GLU A N 1
ATOM 982 C CA . GLU A 1 121 ? 21.504 2.568 -46.012 1.00 87.44 121 GLU A CA 1
ATOM 983 C C . GLU A 1 121 ? 22.082 3.522 -44.956 1.00 87.44 121 GLU A C 1
ATOM 985 O O . GLU A 1 121 ? 21.707 3.434 -43.784 1.00 87.44 121 GLU A O 1
ATOM 990 N N . PHE A 1 122 ? 22.943 4.460 -45.368 1.00 88.69 122 PHE A N 1
ATOM 991 C CA . PHE A 1 122 ? 23.465 5.525 -44.509 1.00 88.69 122 PHE A CA 1
ATOM 992 C C . PHE A 1 122 ? 22.329 6.469 -44.091 1.00 88.69 122 PHE A C 1
ATOM 994 O O . PHE A 1 122 ? 22.069 6.632 -42.899 1.00 88.69 122 PHE A O 1
ATOM 1001 N N . ASP A 1 123 ? 21.572 6.984 -45.064 1.00 87.25 123 ASP A N 1
ATOM 1002 C CA . ASP A 1 123 ? 20.440 7.888 -44.814 1.00 87.25 123 ASP A CA 1
ATOM 1003 C C . ASP A 1 123 ? 19.360 7.230 -43.940 1.00 87.25 123 ASP A C 1
ATOM 1005 O O . ASP A 1 123 ? 18.712 7.879 -43.116 1.00 87.25 123 ASP A O 1
ATOM 1009 N N . SER A 1 124 ? 19.140 5.922 -44.109 1.00 89.19 124 SER A N 1
ATOM 1010 C CA . SER A 1 124 ? 18.194 5.165 -43.288 1.00 89.19 124 SER A CA 1
ATOM 1011 C C . SER A 1 124 ? 18.622 5.108 -41.822 1.00 89.19 124 SER A C 1
ATOM 1013 O O . SER A 1 124 ? 17.799 5.377 -40.947 1.00 89.19 124 SER A O 1
ATOM 1015 N N . LYS A 1 125 ? 19.893 4.792 -41.547 1.00 88.06 125 LYS A N 1
ATOM 1016 C CA . LYS A 1 125 ? 20.423 4.720 -40.177 1.00 88.06 125 LYS A CA 1
ATOM 1017 C C . LYS A 1 125 ? 20.492 6.099 -39.520 1.00 88.06 125 LYS A C 1
ATOM 1019 O O . LYS A 1 125 ? 20.174 6.218 -38.341 1.00 88.06 125 LYS A O 1
ATOM 1024 N N . GLU A 1 126 ? 20.825 7.150 -40.271 1.00 86.75 126 GLU A N 1
ATOM 1025 C CA . GLU A 1 126 ? 20.816 8.525 -39.756 1.00 86.75 126 GLU A CA 1
ATOM 1026 C C . GLU A 1 126 ? 19.402 8.965 -39.341 1.00 86.75 126 GLU A C 1
ATOM 1028 O O . GLU A 1 126 ? 19.206 9.512 -38.252 1.00 86.75 126 GLU A O 1
ATOM 1033 N N . ARG A 1 127 ? 18.391 8.679 -40.175 1.00 89.69 127 ARG A N 1
ATOM 1034 C CA . ARG A 1 127 ? 16.984 8.950 -39.837 1.00 89.69 127 ARG A CA 1
ATOM 1035 C C . ARG A 1 127 ? 16.531 8.175 -38.606 1.00 89.69 127 ARG A C 1
ATOM 1037 O O . ARG A 1 127 ? 15.830 8.742 -37.773 1.00 89.69 127 ARG A O 1
ATOM 1044 N N . GLU A 1 128 ? 16.937 6.916 -38.482 1.00 89.75 128 GLU A N 1
ATOM 1045 C CA . GLU A 1 128 ? 16.603 6.087 -37.326 1.00 89.75 128 GLU A CA 1
ATOM 1046 C C . GLU A 1 128 ? 17.189 6.667 -36.030 1.00 89.75 128 GLU A C 1
ATOM 1048 O O . GLU A 1 128 ? 16.469 6.793 -35.047 1.00 89.75 128 GLU A O 1
ATOM 1053 N N . ILE A 1 129 ? 18.448 7.120 -36.023 1.00 86.62 129 ILE A N 1
ATOM 1054 C CA . ILE A 1 129 ? 19.039 7.770 -34.840 1.00 86.62 129 ILE A CA 1
ATOM 1055 C C . ILE A 1 129 ? 18.271 9.030 -34.440 1.00 86.62 129 ILE A C 1
ATOM 1057 O O . ILE A 1 129 ? 18.057 9.249 -33.250 1.00 86.62 129 ILE A O 1
ATOM 1061 N N . ARG A 1 130 ? 17.863 9.860 -35.408 1.00 85.56 130 ARG A N 1
ATOM 1062 C CA . ARG A 1 130 ? 17.078 11.073 -35.127 1.00 85.56 130 ARG A CA 1
ATOM 1063 C C . ARG A 1 130 ? 15.733 10.717 -34.488 1.00 85.56 130 ARG A C 1
ATOM 1065 O O . ARG A 1 130 ? 15.403 11.268 -33.450 1.00 85.56 130 ARG A O 1
ATOM 1072 N N . GLN A 1 131 ? 15.037 9.715 -35.026 1.00 88.56 131 GLN A N 1
ATOM 1073 C CA . GLN A 1 131 ? 13.769 9.228 -34.467 1.00 88.56 131 GLN A CA 1
ATOM 1074 C C . GLN A 1 131 ? 13.902 8.594 -33.077 1.00 88.56 131 GLN A C 1
ATOM 1076 O O . GLN A 1 131 ? 12.948 8.622 -32.313 1.00 88.56 131 GLN A O 1
ATOM 1081 N N . LEU A 1 132 ? 15.048 7.988 -32.756 1.00 85.00 132 LEU A N 1
ATOM 1082 C CA . LEU A 1 132 ? 15.297 7.377 -31.445 1.00 85.00 132 LEU A CA 1
ATOM 1083 C C . LEU A 1 132 ? 15.784 8.389 -30.389 1.00 85.00 132 LEU A C 1
ATOM 1085 O O . LEU A 1 132 ? 15.882 8.025 -29.218 1.00 85.00 132 LEU A O 1
ATOM 1089 N N . LYS A 1 133 ? 16.143 9.615 -30.799 1.00 78.12 133 LYS A N 1
ATOM 1090 C CA . LYS A 1 133 ? 16.595 10.708 -29.919 1.00 78.12 133 LYS A CA 1
ATOM 1091 C C . LYS A 1 133 ? 15.487 11.724 -29.591 1.00 78.12 133 LYS A C 1
ATOM 1093 O O . LYS A 1 133 ? 15.639 12.413 -28.582 1.00 78.12 133 LYS A O 1
ATOM 1098 N N . ASP A 1 134 ? 14.448 11.818 -30.425 1.00 65.06 134 ASP A N 1
ATOM 1099 C CA . ASP A 1 134 ? 13.241 12.646 -30.225 1.00 65.06 134 ASP A CA 1
ATOM 1100 C C . ASP A 1 134 ? 12.243 11.995 -29.246 1.00 65.06 134 ASP A C 1
ATOM 1102 O O . ASP A 1 134 ? 11.615 12.745 -28.461 1.00 65.06 134 ASP A O 1
#

Foldseek 3Di:
DDDPVCVVDPDADWDDPPVVRDTFPDQDDFPDADPVRHTDDDDPVNVVRNVVRVVVRVVVVVVVVVVVVVVVVVVVVVVVVVVVVVVVVVVVVVVVVLVVLLVVLVVVLVVCVVVVHDDPVNVVSVVVSVVSVD

pLDDT: mean 81.6, std 16.78, range [36.59, 98.44]

InterPro domains:
  IPR053098 Petuviruses Genome Polyprotein [PTHR48435] (3-82)